Protein AF-A0A382J328-F1 (afdb_monomer_lite)

Structure (mmCIF, N/CA/C/O backbone):
data_AF-A0A382J328-F1
#
_entry.id   AF-A0A382J328-F1
#
loop_
_atom_site.group_PDB
_atom_site.id
_atom_site.type_symbol
_atom_site.label_atom_id
_atom_site.label_alt_id
_atom_site.label_comp_id
_atom_site.label_asym_id
_atom_site.label_entity_id
_atom_site.label_seq_id
_atom_site.pdbx_PDB_ins_code
_atom_site.Cartn_x
_atom_site.Cartn_y
_atom_site.Cartn_z
_atom_site.occupancy
_atom_site.B_iso_or_equiv
_atom_site.auth_seq_id
_atom_site.auth_comp_id
_atom_site.auth_asym_id
_atom_site.auth_atom_id
_atom_site.pdbx_PDB_model_num
ATOM 1 N N . MET A 1 1 ? 5.693 -17.000 -11.403 1.00 74.44 1 MET A N 1
ATOM 2 C CA . MET A 1 1 ? 4.525 -16.259 -11.932 1.00 74.44 1 MET A CA 1
ATOM 3 C C . MET A 1 1 ? 4.209 -16.685 -13.355 1.00 74.44 1 MET A C 1
ATOM 5 O O . MET A 1 1 ? 3.105 -17.158 -13.564 1.00 74.44 1 MET A O 1
ATOM 9 N N . GLU A 1 2 ? 5.159 -16.600 -14.294 1.00 78.69 2 GLU A N 1
ATOM 10 C CA . GLU A 1 2 ? 4.950 -16.989 -15.705 1.00 78.69 2 GLU A CA 1
ATOM 11 C C . GLU A 1 2 ? 4.535 -18.456 -15.874 1.00 78.69 2 GLU A C 1
ATOM 13 O O . GLU A 1 2 ? 3.534 -18.732 -16.524 1.00 78.69 2 GLU A O 1
ATOM 18 N N . GLU A 1 3 ? 5.229 -19.381 -15.205 1.00 87.06 3 GLU A N 1
ATOM 19 C CA . GLU A 1 3 ? 4.928 -20.822 -15.258 1.00 87.06 3 GLU A CA 1
ATOM 20 C C . GLU A 1 3 ? 3.502 -21.171 -14.796 1.00 87.06 3 GLU A C 1
ATOM 22 O O . GLU A 1 3 ? 2.895 -22.114 -15.293 1.00 87.06 3 GLU A O 1
ATOM 27 N N . HIS A 1 4 ? 2.945 -20.384 -13.872 1.00 89.00 4 HIS A N 1
ATOM 28 C CA . HIS A 1 4 ? 1.610 -20.599 -13.306 1.00 89.00 4 HIS A CA 1
ATOM 29 C C . HIS A 1 4 ? 0.573 -19.591 -13.816 1.00 89.00 4 HIS A C 1
ATOM 31 O O . HIS A 1 4 ? -0.526 -19.527 -13.276 1.00 89.00 4 HIS A O 1
ATOM 37 N N . ASN A 1 5 ? 0.921 -18.793 -14.834 1.00 88.75 5 ASN A N 1
ATOM 38 C CA . ASN A 1 5 ? 0.063 -17.762 -15.417 1.00 88.75 5 ASN A CA 1
ATOM 39 C C . ASN A 1 5 ? -0.574 -16.813 -14.376 1.00 88.75 5 ASN A C 1
ATOM 41 O O . ASN A 1 5 ? -1.742 -16.445 -14.486 1.00 88.75 5 ASN A O 1
ATOM 45 N N . ILE A 1 6 ? 0.191 -16.416 -13.356 1.00 91.06 6 ILE A N 1
ATOM 46 C CA . ILE A 1 6 ? -0.276 -15.473 -12.329 1.00 91.06 6 ILE A CA 1
ATOM 47 C C . ILE A 1 6 ? -0.401 -14.084 -12.965 1.00 91.06 6 ILE A C 1
ATOM 49 O O . ILE A 1 6 ? 0.595 -13.550 -13.455 1.00 91.06 6 ILE A O 1
ATOM 53 N N . LYS A 1 7 ? -1.618 -13.526 -12.968 1.00 92.81 7 LYS A N 1
ATOM 54 C CA . LYS A 1 7 ? -1.947 -12.217 -13.565 1.00 92.81 7 LYS A CA 1
ATOM 55 C C . LYS A 1 7 ? -2.132 -11.087 -12.563 1.00 92.81 7 LYS A C 1
ATOM 57 O O . LYS A 1 7 ? -2.076 -9.937 -12.971 1.00 92.81 7 LYS A O 1
ATOM 62 N N . THR A 1 8 ? -2.289 -11.408 -11.285 1.00 94.94 8 THR A N 1
ATOM 63 C CA . THR A 1 8 ? -2.555 -10.427 -10.232 1.00 94.94 8 THR A CA 1
ATOM 64 C C . THR A 1 8 ? -1.585 -10.637 -9.082 1.00 94.94 8 THR A C 1
ATOM 66 O O . THR A 1 8 ? -1.338 -11.774 -8.670 1.00 94.94 8 THR A O 1
ATOM 69 N N . LEU A 1 9 ? -1.038 -9.543 -8.558 1.00 95.31 9 LEU A N 1
ATOM 70 C CA . LEU A 1 9 ? -0.209 -9.534 -7.360 1.00 95.31 9 LEU A CA 1
ATOM 71 C C . LEU A 1 9 ? -0.823 -8.603 -6.318 1.00 95.31 9 LEU A C 1
ATOM 73 O O . LEU A 1 9 ? -1.075 -7.438 -6.603 1.00 95.31 9 LEU A O 1
ATOM 77 N N . ILE A 1 10 ? -0.998 -9.108 -5.097 1.00 97.00 10 ILE A N 1
ATOM 78 C CA . ILE A 1 10 ? -1.414 -8.315 -3.938 1.00 97.00 10 ILE A CA 1
ATOM 79 C C . ILE A 1 10 ? -0.277 -8.322 -2.910 1.00 97.00 10 ILE A C 1
ATOM 81 O O . ILE A 1 10 ? 0.068 -9.373 -2.373 1.00 97.00 10 ILE A O 1
ATOM 85 N N . HIS A 1 11 ? 0.310 -7.156 -2.639 1.00 96.88 11 HIS A N 1
ATOM 86 C CA . HIS A 1 11 ? 1.340 -6.957 -1.621 1.00 96.88 11 HIS A CA 1
ATOM 87 C C . HIS A 1 11 ? 0.734 -6.335 -0.361 1.00 96.88 11 HIS A C 1
ATOM 89 O O . HIS A 1 11 ? 0.107 -5.275 -0.419 1.00 96.88 11 HIS A O 1
ATOM 95 N N . LEU A 1 12 ? 0.958 -6.968 0.792 1.00 96.88 12 LEU A N 1
ATOM 96 C CA . LEU A 1 12 ? 0.335 -6.597 2.067 1.00 96.88 12 LEU A CA 1
ATOM 97 C C . LEU A 1 12 ? 1.096 -5.498 2.833 1.00 96.88 12 LEU A C 1
ATOM 99 O O . LEU A 1 12 ? 1.160 -5.537 4.058 1.00 96.88 12 LEU A O 1
ATOM 103 N N . GLY A 1 13 ? 1.653 -4.518 2.117 1.00 94.69 13 GLY A N 1
ATOM 104 C CA . GLY A 1 13 ? 2.418 -3.406 2.696 1.00 94.69 13 GLY A CA 1
ATOM 105 C C . GLY A 1 13 ? 3.827 -3.757 3.157 1.00 94.69 13 GLY A C 1
ATOM 106 O O . GLY A 1 13 ? 4.285 -4.879 2.957 1.00 94.69 13 GLY A O 1
ATOM 107 N N . ASP A 1 14 ? 4.508 -2.758 3.712 1.00 94.44 14 ASP A N 1
ATOM 108 C CA . ASP A 1 14 ? 5.926 -2.776 4.084 1.00 94.44 14 ASP A CA 1
ATOM 109 C C . ASP A 1 14 ? 6.830 -3.156 2.908 1.00 94.44 14 ASP A C 1
ATOM 111 O O . ASP A 1 14 ? 7.711 -4.012 2.994 1.00 94.44 14 ASP A O 1
ATOM 115 N N . VAL A 1 15 ? 6.600 -2.498 1.768 1.00 93.38 15 VAL A N 1
ATOM 116 C CA . VAL A 1 15 ? 7.473 -2.631 0.593 1.00 93.38 15 VAL A CA 1
ATOM 117 C C . VAL A 1 15 ? 8.840 -2.017 0.884 1.00 93.38 15 VAL A C 1
ATOM 119 O O . VAL A 1 15 ? 9.863 -2.506 0.396 1.00 93.38 15 VAL A O 1
ATOM 122 N N . VAL A 1 16 ? 8.874 -0.947 1.683 1.00 91.00 16 VAL A N 1
ATOM 123 C CA . VAL A 1 16 ? 10.118 -0.368 2.190 1.00 91.00 16 VAL A CA 1
ATOM 124 C C . VAL A 1 16 ? 10.224 -0.546 3.700 1.00 91.00 16 VAL A C 1
ATOM 126 O O . VAL A 1 16 ? 9.271 -0.367 4.444 1.00 91.00 16 VAL A O 1
ATOM 129 N N . ASP A 1 17 ? 11.438 -0.829 4.168 1.00 87.44 17 ASP A N 1
ATOM 130 C CA . ASP A 1 17 ? 11.730 -1.071 5.590 1.00 87.44 17 ASP A CA 1
ATOM 131 C C . ASP A 1 17 ? 11.727 0.216 6.442 1.00 87.44 17 ASP A C 1
ATOM 133 O O . ASP A 1 17 ? 11.587 0.195 7.666 1.00 87.44 17 ASP A O 1
ATOM 137 N N . ARG A 1 18 ? 11.924 1.386 5.821 1.00 86.56 18 ARG A N 1
ATOM 138 C CA . ARG A 1 18 ? 12.177 2.635 6.550 1.00 86.56 18 ARG A CA 1
ATOM 139 C C . ARG A 1 18 ? 11.301 3.782 6.080 1.00 86.56 18 ARG A C 1
ATOM 141 O O . ARG A 1 18 ? 11.453 4.291 4.977 1.00 86.56 18 ARG A O 1
ATOM 148 N N . ARG A 1 19 ? 10.574 4.337 7.046 1.00 87.31 19 ARG A N 1
ATOM 149 C CA . ARG A 1 19 ? 9.691 5.505 6.917 1.00 87.31 19 ARG A CA 1
ATOM 150 C C . ARG A 1 19 ? 10.341 6.780 6.366 1.00 87.31 19 ARG A C 1
ATOM 152 O O . ARG A 1 19 ? 9.657 7.626 5.808 1.00 87.31 19 ARG A O 1
ATOM 159 N N . LYS A 1 20 ? 11.643 6.985 6.609 1.00 87.50 20 LYS A N 1
ATOM 160 C CA . LYS A 1 20 ? 12.316 8.286 6.393 1.00 87.50 20 LYS A CA 1
ATOM 161 C C . LYS A 1 20 ? 13.326 8.313 5.254 1.00 87.50 20 LYS A C 1
ATOM 163 O O . LYS A 1 20 ? 13.708 9.393 4.819 1.00 87.50 20 LYS A O 1
ATOM 168 N N . PHE A 1 21 ? 13.854 7.163 4.857 1.00 87.38 21 PHE A N 1
ATOM 169 C CA . PHE A 1 21 ? 14.993 7.119 3.950 1.00 87.38 21 PHE A CA 1
ATOM 170 C C . PHE A 1 21 ? 15.007 5.811 3.177 1.00 87.38 21 PHE A C 1
ATOM 172 O O . PHE A 1 21 ? 14.931 4.732 3.761 1.00 87.38 21 PHE A O 1
ATOM 179 N N . ILE A 1 22 ? 15.225 5.945 1.875 1.00 91.00 22 ILE A N 1
ATOM 180 C CA . ILE A 1 22 ? 15.577 4.866 0.967 1.00 91.00 22 ILE A CA 1
ATOM 181 C C . ILE A 1 22 ? 16.889 5.253 0.284 1.00 91.00 22 ILE A C 1
ATOM 183 O O . ILE A 1 22 ? 17.043 6.373 -0.203 1.00 91.00 22 ILE A O 1
ATOM 187 N N . ASN A 1 23 ? 17.876 4.357 0.280 1.00 92.88 23 ASN A N 1
ATOM 188 C CA . ASN A 1 23 ? 19.094 4.615 -0.487 1.00 92.88 23 ASN A CA 1
ATOM 189 C C . ASN A 1 23 ? 18.859 4.323 -1.971 1.00 92.88 23 ASN A C 1
ATOM 191 O O . ASN A 1 23 ? 18.039 3.478 -2.329 1.00 92.88 23 ASN A O 1
ATOM 195 N N . PHE A 1 24 ? 19.644 4.969 -2.834 1.00 95.00 24 PHE A N 1
ATOM 196 C CA . PHE A 1 24 ? 19.495 4.822 -4.281 1.00 95.00 24 PHE A CA 1
ATOM 197 C C . PHE A 1 24 ? 19.721 3.399 -4.795 1.00 95.00 24 PHE A C 1
ATOM 199 O O . PHE A 1 24 ? 19.153 3.052 -5.823 1.00 95.00 24 PHE A O 1
ATOM 206 N N . LYS A 1 25 ? 20.496 2.560 -4.092 1.00 94.94 25 LYS A N 1
ATOM 207 C CA . LYS A 1 25 ? 20.671 1.154 -4.478 1.00 94.94 25 LYS A CA 1
ATOM 208 C C . LYS A 1 25 ? 19.367 0.371 -4.291 1.00 94.94 25 LYS A C 1
ATOM 210 O O . LYS A 1 25 ? 18.941 -0.296 -5.223 1.00 94.94 25 LYS A O 1
ATOM 215 N N . ILE A 1 26 ? 18.721 0.495 -3.130 1.00 93.69 26 ILE A N 1
ATOM 216 C CA . ILE A 1 26 ? 17.426 -0.149 -2.849 1.00 93.69 26 ILE A CA 1
ATOM 217 C C . ILE A 1 26 ? 16.336 0.432 -3.751 1.00 93.69 26 ILE A C 1
ATOM 219 O O . ILE A 1 26 ? 15.572 -0.323 -4.337 1.00 93.69 26 ILE A O 1
ATOM 223 N N . LEU A 1 27 ? 16.290 1.756 -3.928 1.00 94.12 27 LEU A N 1
ATOM 224 C CA . LEU A 1 27 ? 15.308 2.384 -4.814 1.00 94.12 27 LEU A CA 1
ATOM 225 C C . LEU A 1 27 ? 15.468 1.920 -6.271 1.00 94.12 27 LEU A C 1
ATOM 227 O O . LEU A 1 27 ? 14.477 1.681 -6.956 1.00 94.12 27 LEU A O 1
ATOM 231 N N . ASN A 1 28 ? 16.705 1.783 -6.755 1.00 95.50 28 ASN A N 1
ATOM 232 C CA . ASN A 1 28 ? 16.966 1.286 -8.103 1.00 95.50 28 ASN A CA 1
ATOM 233 C C . ASN A 1 28 ? 16.527 -0.174 -8.275 1.00 95.50 28 ASN A C 1
ATOM 235 O O . ASN A 1 28 ? 15.939 -0.504 -9.304 1.00 95.50 28 ASN A O 1
ATOM 239 N N . ASP A 1 29 ? 16.770 -1.016 -7.273 1.00 95.25 29 ASP A N 1
ATOM 240 C CA . ASP A 1 29 ? 16.332 -2.411 -7.264 1.00 95.25 29 ASP A CA 1
ATOM 241 C C . ASP A 1 29 ? 14.800 -2.519 -7.233 1.00 95.25 29 ASP A C 1
ATOM 243 O O . ASP A 1 29 ? 14.207 -3.165 -8.096 1.00 95.25 29 ASP A O 1
ATOM 247 N N . LEU A 1 30 ? 14.147 -1.774 -6.335 1.00 94.06 30 LEU A N 1
ATOM 248 C CA . LEU A 1 30 ? 12.690 -1.696 -6.236 1.00 94.06 30 LEU A CA 1
ATOM 249 C C . LEU A 1 30 ? 12.058 -1.248 -7.560 1.00 94.06 30 LEU A C 1
ATOM 251 O O . LEU A 1 30 ? 11.083 -1.836 -8.029 1.00 94.06 30 LEU A O 1
ATOM 255 N N . ARG A 1 31 ? 12.632 -0.228 -8.204 1.00 92.38 31 ARG A N 1
ATOM 256 C CA . ARG A 1 31 ? 12.131 0.257 -9.490 1.00 92.38 31 ARG A CA 1
ATOM 257 C C . ARG A 1 31 ? 12.324 -0.780 -10.595 1.00 92.38 31 ARG A C 1
ATOM 259 O O . ARG A 1 31 ? 11.367 -1.101 -11.285 1.00 92.38 31 ARG A O 1
ATOM 266 N N . THR A 1 32 ? 13.538 -1.300 -10.773 1.00 93.81 32 THR A N 1
ATOM 267 C CA . THR A 1 32 ? 13.891 -2.091 -11.967 1.00 93.81 32 THR A CA 1
ATOM 268 C C . THR A 1 32 ? 13.510 -3.568 -11.862 1.00 93.81 32 THR A C 1
ATOM 270 O O . THR A 1 32 ? 13.012 -4.141 -12.832 1.00 93.81 32 THR A O 1
ATOM 273 N N . ASN A 1 33 ? 13.708 -4.186 -10.697 1.00 94.06 33 ASN A N 1
ATOM 274 C CA . ASN A 1 33 ? 13.536 -5.626 -10.504 1.00 94.06 33 ASN A CA 1
ATOM 275 C C . ASN A 1 33 ? 12.170 -6.006 -9.927 1.00 94.06 33 ASN A C 1
ATOM 277 O O . ASN A 1 33 ? 11.750 -7.154 -10.103 1.00 94.06 33 ASN A O 1
ATOM 281 N N . PHE A 1 34 ? 11.470 -5.064 -9.287 1.00 93.50 34 PHE A N 1
ATOM 282 C CA . PHE A 1 34 ? 10.125 -5.283 -8.759 1.00 93.50 34 PHE A CA 1
ATOM 283 C C . PHE A 1 34 ? 9.062 -4.595 -9.622 1.00 93.50 34 PHE A C 1
ATOM 285 O O . PHE A 1 34 ? 8.402 -5.273 -10.407 1.00 93.50 34 PHE A O 1
ATOM 292 N N . ILE A 1 35 ? 8.940 -3.265 -9.565 1.00 92.19 35 ILE A N 1
ATOM 293 C CA . ILE A 1 35 ? 7.833 -2.546 -10.220 1.00 92.19 35 ILE A CA 1
ATOM 294 C C . ILE A 1 35 ? 7.887 -2.646 -11.751 1.00 92.19 35 ILE A C 1
ATOM 296 O O . ILE A 1 35 ? 6.939 -3.124 -12.372 1.00 92.19 35 ILE A O 1
ATOM 300 N N . GLU A 1 36 ? 9.005 -2.268 -12.380 1.00 91.62 36 GLU A N 1
ATOM 301 C CA . GLU A 1 36 ? 9.146 -2.331 -13.844 1.00 91.62 36 GLU A CA 1
ATOM 302 C C . GLU A 1 36 ? 9.006 -3.763 -14.376 1.00 91.62 36 GLU A C 1
ATOM 304 O O . GLU A 1 36 ? 8.537 -3.965 -15.497 1.00 91.62 36 GLU A O 1
ATOM 309 N N . ARG A 1 37 ? 9.430 -4.764 -13.597 1.00 92.31 37 ARG A N 1
ATOM 310 C CA . ARG A 1 37 ? 9.310 -6.173 -13.974 1.00 92.31 37 ARG A CA 1
ATOM 311 C C . ARG A 1 37 ? 7.848 -6.612 -14.001 1.00 92.31 37 ARG A C 1
ATOM 313 O O . ARG A 1 37 ? 7.431 -7.185 -15.003 1.00 92.31 37 ARG A O 1
ATOM 320 N N . LEU A 1 38 ? 7.084 -6.327 -12.944 1.00 92.81 38 LEU A N 1
ATOM 321 C CA . LEU A 1 38 ? 5.654 -6.653 -12.877 1.00 92.81 38 LEU A CA 1
ATOM 322 C C . LEU A 1 38 ? 4.874 -5.966 -14.001 1.00 92.81 38 LEU A C 1
ATOM 324 O O . LEU A 1 38 ? 4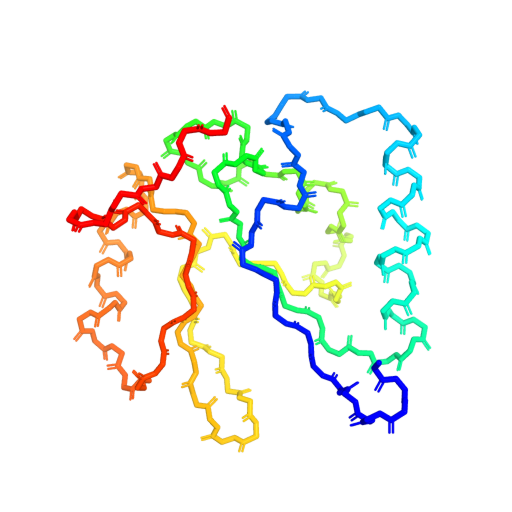.094 -6.617 -14.695 1.00 92.81 38 LEU A O 1
ATOM 328 N N . TRP A 1 39 ? 5.189 -4.696 -14.261 1.00 90.06 39 TRP A N 1
ATOM 329 C CA . TRP A 1 39 ? 4.599 -3.940 -15.360 1.00 90.06 39 TRP A CA 1
ATOM 330 C C . TRP A 1 39 ? 4.897 -4.563 -16.733 1.00 90.06 39 TRP A C 1
ATOM 332 O O . TRP A 1 39 ? 3.983 -4.802 -17.518 1.00 90.06 39 TRP A O 1
ATOM 342 N N . LYS A 1 40 ? 6.161 -4.917 -17.020 1.00 91.19 40 LYS A N 1
ATOM 343 C CA . LYS A 1 40 ? 6.546 -5.595 -18.278 1.00 91.19 40 LYS A CA 1
ATOM 344 C C . LYS A 1 40 ? 5.878 -6.961 -18.446 1.00 91.19 40 LYS A C 1
ATOM 346 O O . LYS A 1 40 ? 5.650 -7.391 -19.572 1.00 91.19 40 LYS A O 1
ATOM 351 N N . MET A 1 41 ? 5.587 -7.642 -17.340 1.00 91.31 41 MET A N 1
ATOM 352 C CA . MET A 1 41 ? 4.875 -8.919 -17.333 1.00 91.31 41 MET A CA 1
ATOM 353 C C . MET A 1 41 ? 3.353 -8.759 -17.495 1.00 91.31 41 MET A C 1
ATOM 355 O O . MET A 1 41 ? 2.666 -9.763 -17.688 1.00 91.31 41 MET A O 1
ATOM 359 N N . GLY A 1 42 ? 2.828 -7.528 -17.429 1.00 90.75 42 GLY A N 1
ATOM 360 C CA . GLY A 1 42 ? 1.392 -7.248 -17.458 1.00 90.75 42 GLY A CA 1
ATOM 361 C C . GLY A 1 42 ? 0.659 -7.831 -16.249 1.00 90.75 42 GLY A C 1
ATOM 362 O O . GLY A 1 42 ? -0.427 -8.383 -16.409 1.00 90.75 42 GLY A O 1
ATOM 363 N N . VAL A 1 43 ? 1.301 -7.804 -15.076 1.00 93.38 43 VAL A N 1
ATOM 364 C CA . VAL A 1 43 ? 0.709 -8.253 -13.810 1.00 93.38 43 VAL A CA 1
ATOM 365 C C . VAL A 1 43 ? -0.003 -7.079 -13.146 1.00 93.38 43 VAL A C 1
ATOM 367 O O . VAL A 1 43 ? 0.652 -6.108 -12.771 1.00 93.38 43 VAL A O 1
ATOM 370 N N . ASP A 1 44 ? -1.310 -7.217 -12.937 1.00 93.81 44 ASP A N 1
ATOM 371 C CA . ASP A 1 44 ? -2.133 -6.243 -12.222 1.00 93.81 44 ASP A CA 1
ATOM 372 C C . ASP A 1 44 ? -1.700 -6.205 -10.753 1.00 93.81 44 ASP A C 1
ATOM 374 O O . ASP A 1 44 ? -1.819 -7.188 -10.009 1.00 93.81 44 ASP A O 1
ATOM 378 N N . THR A 1 45 ? -1.064 -5.103 -10.362 1.00 95.19 45 THR A N 1
ATOM 379 C CA . THR A 1 45 ? -0.297 -5.017 -9.117 1.00 95.19 45 THR A CA 1
ATOM 380 C C . THR A 1 45 ? -0.996 -4.112 -8.111 1.00 95.19 45 THR A C 1
ATOM 382 O O . THR A 1 45 ? -1.196 -2.926 -8.359 1.00 95.19 45 THR A O 1
ATOM 385 N N . HIS A 1 46 ? -1.296 -4.661 -6.936 1.00 96.44 46 HIS A N 1
ATOM 386 C CA . HIS A 1 46 ? -2.052 -4.038 -5.854 1.00 96.44 46 HIS A CA 1
ATOM 387 C C . HIS A 1 46 ? -1.219 -4.009 -4.577 1.00 96.44 46 HIS A C 1
ATOM 389 O O . HIS A 1 46 ? -0.714 -5.040 -4.140 1.00 96.44 46 HIS A O 1
ATOM 395 N N . ILE A 1 47 ? -1.087 -2.846 -3.946 1.00 96.88 47 ILE A N 1
ATOM 396 C CA . ILE A 1 47 ? -0.248 -2.662 -2.761 1.00 96.88 47 ILE A CA 1
ATOM 397 C C . ILE A 1 47 ? -1.028 -1.868 -1.715 1.00 96.88 47 ILE A C 1
ATOM 399 O O . ILE A 1 47 ? -1.425 -0.730 -1.959 1.00 96.88 47 ILE A O 1
ATOM 403 N N . ILE A 1 48 ? -1.257 -2.451 -0.539 1.00 97.38 48 ILE A N 1
ATOM 404 C CA . ILE A 1 48 ? -1.737 -1.688 0.625 1.00 97.38 48 ILE A CA 1
ATOM 405 C C . ILE A 1 48 ? -0.555 -1.006 1.308 1.00 97.38 48 ILE A C 1
ATOM 407 O O . ILE A 1 48 ? 0.539 -1.558 1.323 1.00 97.38 48 ILE A O 1
ATOM 411 N N . ILE A 1 49 ? -0.759 0.180 1.876 1.00 96.81 49 ILE A N 1
ATOM 412 C CA . ILE A 1 49 ? 0.302 0.887 2.602 1.00 96.81 49 ILE A CA 1
ATOM 413 C C . ILE A 1 49 ? 0.503 0.245 3.983 1.00 96.81 49 ILE A C 1
ATOM 415 O O . ILE A 1 49 ? -0.447 0.154 4.762 1.00 96.81 49 ILE A O 1
ATOM 419 N N . GLY A 1 50 ? 1.726 -0.202 4.279 1.00 96.12 50 GLY A N 1
ATOM 420 C CA . GLY A 1 50 ? 2.129 -0.744 5.580 1.00 96.12 50 GLY A CA 1
ATOM 421 C C . GLY A 1 50 ? 2.618 0.325 6.558 1.00 96.12 50 GLY A C 1
ATOM 422 O O . GLY A 1 50 ? 2.714 1.514 6.232 1.00 96.12 50 GLY A O 1
ATOM 423 N N . ASN A 1 51 ? 2.929 -0.071 7.793 1.00 94.00 51 ASN A N 1
ATOM 424 C CA . ASN A 1 51 ? 3.380 0.884 8.801 1.00 94.00 51 ASN A CA 1
ATOM 425 C C . ASN A 1 51 ? 4.802 1.395 8.498 1.00 94.00 51 ASN A C 1
ATOM 427 O O . ASN A 1 51 ? 5.099 2.538 8.835 1.00 94.00 51 ASN A O 1
ATOM 431 N N . HIS A 1 52 ? 5.682 0.625 7.859 1.00 93.75 52 HIS A N 1
ATOM 432 C CA . HIS A 1 52 ? 7.026 1.083 7.484 1.00 93.75 52 HIS A CA 1
ATOM 433 C C . HIS A 1 52 ? 7.039 1.966 6.229 1.00 93.75 52 HIS A C 1
ATOM 435 O O . HIS A 1 52 ? 7.938 2.800 6.082 1.00 93.75 52 HIS A O 1
ATOM 441 N N . ASP A 1 53 ? 6.000 1.875 5.397 1.00 92.31 53 ASP A N 1
ATOM 442 C CA . ASP A 1 53 ? 5.859 2.681 4.182 1.00 92.31 53 ASP A CA 1
ATOM 443 C C . ASP A 1 53 ? 5.499 4.153 4.471 1.00 92.31 53 ASP A C 1
ATOM 445 O O . ASP A 1 53 ? 5.741 5.021 3.626 1.00 92.31 53 ASP A O 1
ATOM 449 N N . THR A 1 54 ? 4.931 4.446 5.649 1.00 94.44 54 THR A N 1
ATOM 450 C CA . THR A 1 54 ? 4.402 5.771 6.039 1.00 94.44 54 THR A CA 1
ATOM 451 C C . THR A 1 54 ? 5.432 6.651 6.735 1.00 94.44 54 THR A C 1
ATOM 453 O O . THR A 1 54 ? 6.083 6.239 7.698 1.00 94.44 54 THR A O 1
ATOM 456 N N . PHE A 1 55 ? 5.533 7.920 6.339 1.00 93.12 55 PHE A N 1
ATOM 457 C CA . PHE A 1 55 ? 6.465 8.848 6.982 1.00 93.12 55 PHE A CA 1
ATOM 458 C C . PHE A 1 55 ? 6.061 9.153 8.436 1.00 93.12 55 PHE A C 1
ATOM 460 O O . PHE A 1 55 ? 6.890 9.100 9.354 1.00 93.12 55 PHE A O 1
ATOM 467 N N . HIS A 1 56 ? 4.773 9.423 8.656 1.00 92.25 56 HIS A N 1
ATOM 468 C CA . HIS A 1 56 ? 4.188 9.706 9.966 1.00 92.25 56 HIS A CA 1
ATOM 469 C C . HIS A 1 56 ? 3.527 8.460 10.570 1.00 92.25 56 HIS A C 1
ATOM 471 O O . HIS A 1 56 ? 3.047 7.583 9.865 1.00 92.25 56 HIS A O 1
ATOM 477 N N . LYS A 1 57 ? 3.503 8.358 11.905 1.00 90.06 57 LYS A N 1
ATOM 478 C CA . LYS A 1 57 ? 2.929 7.188 12.603 1.00 90.06 57 LYS A CA 1
ATOM 479 C C . LYS A 1 57 ? 1.402 7.189 12.658 1.00 90.06 57 LYS A C 1
ATOM 481 O O . LYS A 1 57 ? 0.807 6.137 12.858 1.00 90.06 57 LYS A O 1
ATOM 486 N N . ASN A 1 58 ? 0.802 8.365 12.537 1.00 92.94 58 ASN A N 1
ATOM 487 C CA . ASN A 1 58 ? -0.609 8.626 12.795 1.00 92.94 58 ASN A CA 1
ATOM 488 C C . ASN A 1 58 ? -1.438 8.857 11.523 1.00 92.94 58 ASN A C 1
ATOM 490 O O . ASN A 1 58 ? -2.645 9.010 11.652 1.00 92.94 58 ASN A O 1
ATOM 494 N N . THR A 1 59 ? -0.805 8.881 10.347 1.00 94.12 59 THR A N 1
ATOM 495 C CA . THR A 1 59 ? -1.449 9.090 9.044 1.00 94.12 59 THR A CA 1
ATOM 496 C C . THR A 1 59 ? -0.762 8.254 7.965 1.00 94.12 59 THR A C 1
ATOM 498 O O . THR A 1 59 ? 0.453 8.039 8.025 1.00 94.12 59 THR A O 1
ATOM 501 N N . ASN A 1 60 ? -1.537 7.823 6.969 1.00 95.12 60 ASN A N 1
ATOM 502 C CA . ASN A 1 60 ? -1.033 7.168 5.762 1.00 95.12 60 ASN A CA 1
ATOM 503 C C . ASN A 1 60 ? -0.858 8.139 4.579 1.00 95.12 60 ASN A C 1
ATOM 505 O O . ASN A 1 60 ? -0.375 7.715 3.530 1.00 95.12 60 ASN A O 1
ATOM 509 N N . GLU A 1 61 ? -1.245 9.412 4.730 1.00 92.75 61 GLU A N 1
ATOM 510 C CA . GLU A 1 61 ? -1.294 10.404 3.646 1.00 92.75 61 GLU A CA 1
ATOM 511 C C . GLU A 1 61 ? 0.073 10.587 2.974 1.00 92.75 61 GLU A C 1
ATOM 513 O O . GLU A 1 61 ? 0.188 10.469 1.758 1.00 92.75 61 GLU A O 1
ATOM 518 N N . LEU A 1 62 ? 1.128 10.779 3.772 1.00 93.31 62 LEU A N 1
ATOM 519 C CA . LEU A 1 62 ? 2.503 1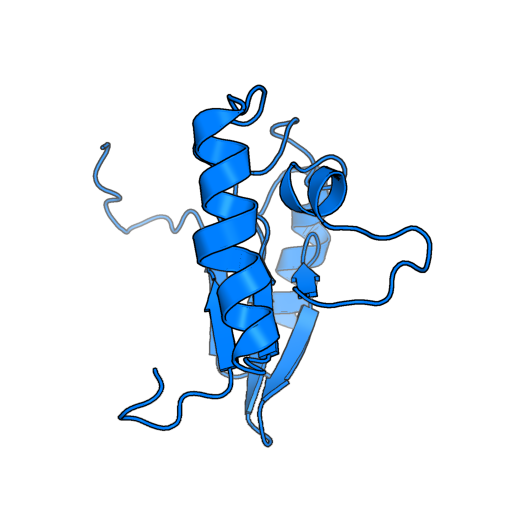0.833 3.280 1.00 93.31 62 LEU A CA 1
ATOM 520 C C . LEU A 1 62 ? 3.163 9.452 3.388 1.00 93.31 62 LEU A C 1
ATOM 522 O O . LEU A 1 62 ? 3.603 9.037 4.469 1.00 93.31 62 LEU A O 1
ATOM 526 N N . ASN A 1 63 ? 3.266 8.750 2.260 1.00 94.00 63 ASN A N 1
ATOM 527 C CA . ASN A 1 63 ? 3.877 7.425 2.173 1.00 94.00 63 ASN A CA 1
ATOM 528 C C . ASN A 1 63 ? 4.826 7.300 0.976 1.00 94.00 63 ASN A C 1
ATOM 530 O O . ASN A 1 63 ? 4.618 7.866 -0.092 1.00 94.00 63 ASN A O 1
ATOM 534 N N . SER A 1 64 ? 5.879 6.516 1.172 1.00 92.88 64 SER A N 1
ATOM 535 C CA . SER A 1 64 ? 6.963 6.343 0.202 1.00 92.88 64 SER A CA 1
ATOM 536 C C . SER A 1 64 ? 6.494 5.828 -1.158 1.00 92.88 64 SER A C 1
ATOM 538 O O . SER A 1 64 ? 6.973 6.304 -2.182 1.00 92.88 64 SER A O 1
ATOM 540 N N . LEU A 1 65 ? 5.559 4.879 -1.187 1.00 92.06 65 LEU A N 1
ATOM 541 C CA . LEU A 1 65 ? 5.093 4.270 -2.427 1.00 92.06 65 LEU A CA 1
ATOM 542 C C . LEU A 1 65 ? 4.412 5.291 -3.333 1.00 92.06 65 LEU A C 1
ATOM 544 O O . LEU A 1 65 ? 4.796 5.415 -4.496 1.00 92.06 65 LEU A O 1
ATOM 548 N N . GLN A 1 66 ? 3.469 6.066 -2.795 1.00 91.88 66 GLN A N 1
ATOM 549 C CA . GLN A 1 66 ? 2.802 7.103 -3.570 1.00 91.88 66 GLN A CA 1
ATOM 550 C C . GLN A 1 66 ? 3.782 8.202 -3.993 1.00 91.88 66 GLN A C 1
ATOM 552 O O . GLN A 1 66 ? 3.743 8.602 -5.152 1.00 91.88 66 GLN A O 1
ATOM 557 N N . GLU A 1 67 ? 4.710 8.620 -3.132 1.00 91.06 67 GLU A N 1
ATOM 558 C CA . GLU A 1 67 ? 5.720 9.626 -3.495 1.00 91.06 67 GLU A CA 1
ATOM 559 C C . GLU A 1 67 ? 6.670 9.160 -4.614 1.00 91.06 67 GLU A C 1
ATOM 561 O O . GLU A 1 67 ? 7.147 9.967 -5.410 1.00 91.06 67 GLU A O 1
ATOM 566 N N . ILE A 1 68 ? 6.969 7.859 -4.687 1.00 89.88 68 ILE A N 1
ATOM 567 C CA . ILE A 1 68 ? 7.916 7.307 -5.667 1.00 89.88 68 ILE A CA 1
ATOM 568 C C . ILE A 1 68 ? 7.226 6.952 -6.989 1.00 89.88 68 ILE A C 1
ATOM 570 O O . ILE A 1 68 ? 7.814 7.153 -8.054 1.00 89.88 68 ILE A O 1
ATOM 574 N N . PHE A 1 69 ? 6.024 6.376 -6.929 1.00 89.00 69 PHE A N 1
ATOM 575 C CA . PHE A 1 69 ? 5.388 5.729 -8.081 1.00 89.00 69 PHE A CA 1
ATOM 576 C C . PHE A 1 69 ? 4.143 6.448 -8.600 1.00 89.00 69 PHE A C 1
ATOM 578 O O . PHE A 1 69 ? 3.681 6.113 -9.689 1.00 89.00 69 PHE A O 1
ATOM 585 N N . THR A 1 70 ? 3.610 7.450 -7.892 1.00 87.25 70 THR A N 1
ATOM 586 C CA . THR A 1 70 ? 2.484 8.232 -8.421 1.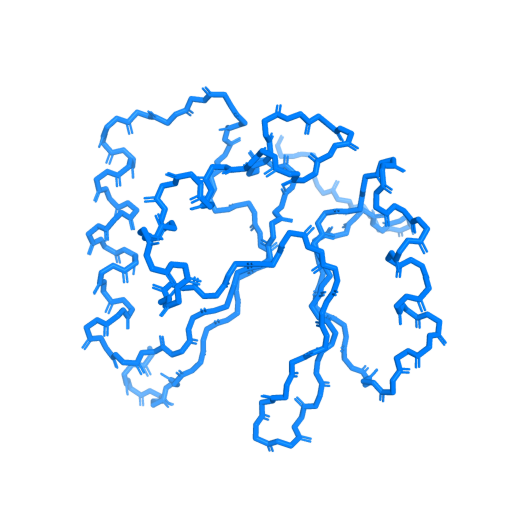00 87.25 70 THR A CA 1
ATOM 587 C C . THR A 1 70 ? 2.967 9.137 -9.545 1.00 87.25 70 THR A C 1
ATOM 589 O O . THR A 1 70 ? 3.830 9.996 -9.377 1.00 87.25 70 THR A O 1
ATOM 592 N N . THR A 1 71 ? 2.383 8.952 -10.718 1.00 81.81 71 THR A N 1
ATOM 593 C CA . THR A 1 71 ? 2.607 9.783 -11.897 1.00 81.81 71 THR A CA 1
ATOM 594 C C . THR A 1 71 ? 1.724 11.033 -11.860 1.00 81.81 71 THR A C 1
ATOM 596 O O . THR A 1 71 ? 0.711 11.086 -11.164 1.00 81.81 71 THR A O 1
ATOM 599 N N . HIS A 1 72 ? 2.081 12.062 -12.634 1.00 77.75 72 HIS A N 1
ATOM 600 C CA . HIS A 1 72 ? 1.350 13.340 -12.661 1.00 77.75 72 HIS A CA 1
ATOM 601 C C . HIS A 1 72 ? -0.127 13.209 -13.083 1.00 77.75 72 HIS A C 1
ATOM 603 O O . HIS A 1 72 ? -0.958 14.029 -12.702 1.00 77.75 72 HIS A O 1
ATOM 609 N N . ASP A 1 73 ? -0.460 12.183 -13.865 1.00 78.31 73 ASP A N 1
ATOM 610 C CA . ASP A 1 73 ? -1.827 11.865 -14.289 1.00 78.31 73 ASP A CA 1
ATOM 611 C C . ASP A 1 73 ? -2.625 11.063 -13.243 1.00 78.31 73 ASP A C 1
ATOM 613 O O . ASP A 1 73 ? -3.836 10.892 -13.403 1.00 78.31 73 ASP A O 1
ATOM 617 N N . GLY A 1 74 ? -1.971 10.598 -12.170 1.00 68.19 74 GLY A N 1
ATOM 618 C CA . GLY A 1 74 ? -2.579 9.934 -11.016 1.00 68.19 74 GLY A CA 1
ATOM 619 C C . GLY A 1 74 ? -3.291 8.615 -11.331 1.00 68.19 74 GLY A C 1
ATOM 620 O O . GLY A 1 74 ? -4.146 8.191 -10.552 1.00 68.19 74 GLY A O 1
ATOM 621 N N . LYS A 1 75 ? -3.016 7.998 -12.488 1.00 62.62 75 LYS A N 1
ATOM 622 C CA . LYS A 1 75 ? -3.809 6.878 -13.026 1.00 62.62 75 LYS A CA 1
ATOM 623 C C . LYS A 1 75 ? -2.960 5.797 -13.688 1.00 62.62 75 LYS A C 1
ATOM 625 O O . LYS A 1 75 ? -3.179 5.466 -14.852 1.00 62.62 75 LYS A O 1
ATOM 630 N N . VAL A 1 76 ? -2.018 5.219 -12.951 1.00 69.12 76 VAL A N 1
ATOM 631 C CA . VAL A 1 76 ? -1.243 4.080 -13.455 1.00 69.12 76 VAL A CA 1
ATOM 632 C C . VAL A 1 76 ? -0.887 3.125 -12.319 1.00 69.12 76 VAL A C 1
ATOM 634 O O . VAL A 1 76 ? -0.767 3.534 -11.166 1.00 69.12 76 VAL A O 1
ATOM 637 N N . GLU A 1 77 ? -0.747 1.850 -12.667 1.00 74.38 77 GLU A N 1
ATOM 638 C CA . GLU A 1 77 ? -0.229 0.805 -11.791 1.00 74.38 77 GLU A CA 1
ATOM 639 C C . GLU A 1 77 ? 1.215 1.088 -11.327 1.00 74.38 77 GLU A C 1
ATOM 641 O O . GLU A 1 77 ? 1.997 1.688 -12.072 1.00 74.38 77 GLU A O 1
ATOM 646 N N . PRO A 1 78 ? 1.604 0.601 -10.133 1.00 89.81 78 PRO A N 1
ATOM 647 C CA . PRO A 1 78 ? 0.813 -0.249 -9.235 1.00 89.81 78 PRO A CA 1
ATOM 648 C C . PRO A 1 78 ? -0.295 0.519 -8.495 1.00 89.81 78 PRO A C 1
ATOM 650 O O . PRO A 1 78 ? -0.127 1.677 -8.116 1.00 89.81 78 PRO A O 1
ATOM 653 N N . TRP A 1 79 ? -1.432 -0.134 -8.247 1.00 93.25 79 TRP A N 1
ATOM 654 C CA . TRP A 1 79 ? -2.509 0.421 -7.429 1.00 93.25 79 TRP A CA 1
ATOM 655 C C . TRP A 1 79 ? -2.078 0.482 -5.964 1.00 93.25 79 TRP A C 1
ATOM 657 O O . TRP A 1 79 ? -1.796 -0.547 -5.353 1.00 93.25 79 TRP A O 1
ATOM 667 N N . MET A 1 80 ? -2.053 1.681 -5.385 1.00 94.19 80 MET A N 1
ATOM 668 C CA . MET A 1 80 ? -1.593 1.918 -4.012 1.00 94.19 80 MET A CA 1
ATOM 669 C C . MET A 1 80 ? -2.753 2.368 -3.120 1.00 94.19 80 MET A C 1
ATOM 671 O O . MET A 1 80 ? -3.383 3.395 -3.382 1.00 94.19 80 MET A O 1
ATOM 675 N N . TYR A 1 81 ? -3.036 1.615 -2.056 1.00 95.56 81 TYR A N 1
ATOM 676 C CA . TYR A 1 81 ? -4.180 1.839 -1.169 1.00 95.56 81 TYR A CA 1
ATOM 677 C C . TYR A 1 81 ? -3.734 2.405 0.179 1.00 95.56 81 TYR A C 1
ATOM 679 O O . TYR A 1 81 ? -3.300 1.653 1.048 1.00 95.56 81 TYR A O 1
ATOM 687 N N . ALA A 1 82 ? -3.854 3.723 0.362 1.00 95.69 82 ALA A N 1
ATOM 688 C CA . ALA A 1 82 ? -3.602 4.398 1.645 1.00 95.69 82 ALA A CA 1
ATOM 689 C C . ALA A 1 82 ? -4.831 4.414 2.585 1.00 95.69 82 ALA A C 1
ATOM 691 O O . ALA A 1 82 ? -4.674 4.572 3.798 1.00 95.69 82 ALA A O 1
ATOM 692 N N . SER A 1 83 ? -6.024 4.163 2.030 1.00 96.25 83 SER A N 1
ATOM 693 C CA . SER A 1 83 ? -7.315 4.023 2.726 1.00 96.25 83 SER A CA 1
ATOM 694 C C . SER A 1 83 ? -7.985 2.685 2.379 1.00 96.25 83 SER A C 1
ATOM 696 O O . SER A 1 83 ? -7.671 2.106 1.331 1.00 96.25 83 SER A O 1
ATOM 698 N N . PRO A 1 84 ? -8.893 2.172 3.235 1.00 97.75 84 PRO A N 1
ATOM 699 C CA . PRO A 1 84 ? -9.597 0.918 2.990 1.00 97.75 84 PRO A CA 1
ATOM 700 C C . PRO A 1 84 ? -10.404 0.966 1.690 1.00 97.75 84 PRO A C 1
ATOM 702 O O . PRO A 1 84 ? -11.113 1.936 1.418 1.00 97.75 84 PRO A O 1
ATOM 705 N N . LYS A 1 85 ? -10.322 -0.096 0.886 1.00 97.44 85 LYS A N 1
ATOM 706 C CA . LYS A 1 85 ? -11.014 -0.164 -0.406 1.00 97.44 85 LYS A CA 1
ATOM 707 C C . LYS A 1 85 ? -11.415 -1.589 -0.757 1.00 97.44 85 LYS A C 1
ATOM 709 O O . LYS A 1 85 ? -10.599 -2.498 -0.692 1.00 97.44 85 LYS A O 1
ATOM 714 N N . GLU A 1 86 ? -12.665 -1.772 -1.162 1.00 98.06 86 GLU A N 1
ATOM 715 C CA . GLU A 1 86 ? -13.106 -3.020 -1.783 1.00 98.06 86 GLU A CA 1
ATOM 716 C C . GLU A 1 86 ? -12.628 -3.067 -3.235 1.00 98.06 86 GLU A C 1
ATOM 718 O O . GLU A 1 86 ? -12.763 -2.089 -3.979 1.00 98.06 86 GLU A O 1
ATOM 723 N N . VAL A 1 87 ? -12.043 -4.194 -3.621 1.00 96.88 87 VAL A N 1
ATOM 724 C CA . VAL A 1 87 ? -11.550 -4.454 -4.973 1.00 96.88 87 VAL A CA 1
ATOM 725 C C . VAL A 1 87 ? -12.094 -5.805 -5.417 1.00 96.88 87 VAL A C 1
ATOM 727 O O . VAL A 1 87 ? -12.051 -6.771 -4.657 1.00 96.88 87 VAL A O 1
ATOM 730 N N . ASP A 1 88 ? -12.645 -5.849 -6.626 1.00 96.31 88 ASP A N 1
ATOM 731 C CA . ASP A 1 88 ? -13.151 -7.075 -7.237 1.00 96.31 88 ASP A CA 1
ATOM 732 C C . ASP A 1 88 ? -12.056 -7.722 -8.084 1.00 96.31 88 ASP A C 1
ATOM 734 O O . ASP A 1 88 ? -11.455 -7.063 -8.934 1.00 96.31 88 ASP A O 1
ATOM 738 N N . PHE A 1 89 ? -11.811 -9.004 -7.838 1.00 95.00 89 PHE A N 1
ATOM 739 C CA . PHE A 1 89 ? -10.885 -9.830 -8.599 1.00 95.00 89 PHE A CA 1
ATOM 740 C C . PHE A 1 89 ? -11.663 -10.989 -9.219 1.00 95.00 89 PHE A C 1
ATOM 742 O O . PHE A 1 89 ? -11.911 -11.995 -8.557 1.00 95.00 89 PHE A O 1
ATOM 749 N N . ASP A 1 90 ? -12.090 -10.837 -10.472 1.00 93.19 90 ASP A N 1
ATOM 750 C CA . ASP A 1 90 ? -12.874 -11.841 -11.207 1.00 93.19 90 ASP A CA 1
ATOM 751 C C . ASP A 1 90 ? -14.141 -12.309 -10.453 1.00 93.19 90 ASP A C 1
ATOM 753 O O . ASP A 1 90 ? -14.469 -13.498 -10.414 1.00 93.19 90 ASP A O 1
ATOM 757 N N . GLY A 1 91 ? -14.867 -11.373 -9.830 1.00 94.25 91 GLY A N 1
ATOM 758 C CA . GLY A 1 91 ? -16.065 -11.651 -9.029 1.00 94.25 91 GLY A CA 1
ATOM 759 C C . GLY A 1 91 ? -15.790 -12.016 -7.567 1.00 94.25 91 GLY A C 1
ATOM 760 O O . GLY A 1 91 ? -16.733 -12.262 -6.808 1.00 94.25 91 GLY A O 1
ATOM 761 N N . LEU A 1 92 ? -14.519 -12.066 -7.151 1.00 96.00 92 LEU A N 1
ATOM 762 C CA . LEU A 1 92 ? -14.124 -12.188 -5.752 1.00 96.00 92 LEU A CA 1
ATOM 763 C C . LEU A 1 92 ? -13.840 -10.804 -5.164 1.00 96.00 92 LEU A C 1
ATOM 765 O O . LEU A 1 92 ? -12.763 -10.239 -5.352 1.00 96.00 92 LEU A O 1
ATOM 769 N N . GLY A 1 93 ? -14.796 -10.282 -4.3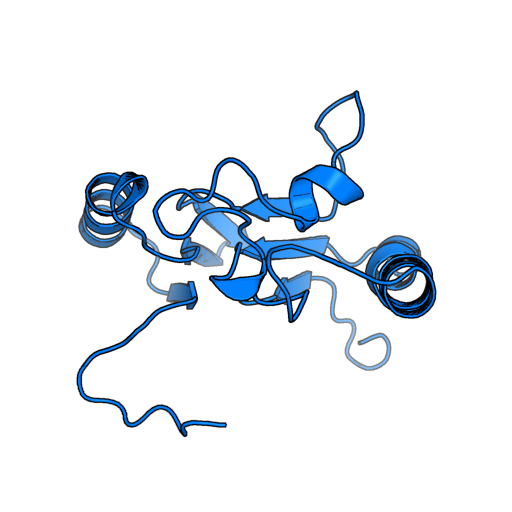98 1.00 97.50 93 GLY A N 1
ATOM 770 C CA . GLY A 1 93 ? -14.610 -9.058 -3.624 1.00 97.50 93 GLY A CA 1
ATOM 771 C C . GLY A 1 93 ? -13.642 -9.263 -2.456 1.00 97.50 93 GLY A C 1
ATOM 772 O O . GLY A 1 93 ? -13.844 -10.143 -1.611 1.00 97.50 93 GLY A O 1
ATOM 773 N N . ILE A 1 94 ? -12.612 -8.421 -2.390 1.00 98.38 94 ILE A N 1
ATOM 774 C CA . ILE A 1 94 ? -11.627 -8.379 -1.309 1.00 98.38 94 ILE A CA 1
ATOM 775 C C . ILE A 1 94 ? -11.592 -6.970 -0.716 1.00 98.38 94 ILE A C 1
ATOM 777 O O . ILE A 1 94 ? -11.435 -5.981 -1.432 1.00 98.38 94 ILE A O 1
ATOM 781 N N . LEU A 1 95 ? -11.688 -6.873 0.612 1.00 98.50 95 LEU A N 1
ATOM 782 C CA . LEU A 1 95 ? -11.444 -5.626 1.331 1.00 98.50 95 LEU A CA 1
ATOM 783 C C . LEU A 1 95 ? -9.937 -5.447 1.556 1.00 98.50 95 LEU A C 1
ATOM 785 O O . LEU A 1 95 ? -9.332 -6.131 2.384 1.00 98.50 95 LEU A O 1
ATOM 789 N N . MET A 1 96 ? -9.346 -4.501 0.833 1.00 98.19 96 MET A N 1
ATOM 790 C CA . MET A 1 96 ? -7.962 -4.064 0.997 1.00 98.19 96 MET A CA 1
ATOM 791 C C . MET A 1 96 ? -7.878 -3.131 2.203 1.00 98.19 96 MET A C 1
ATOM 793 O O . MET A 1 96 ? -8.556 -2.103 2.236 1.00 98.19 96 MET A O 1
ATOM 797 N N . MET A 1 97 ? -7.066 -3.487 3.197 1.00 98.12 97 MET A N 1
ATOM 798 C CA . MET A 1 97 ? -6.995 -2.781 4.476 1.00 98.12 97 MET A CA 1
ATOM 799 C C . MET A 1 97 ? -5.556 -2.337 4.780 1.00 98.12 97 MET A C 1
ATOM 801 O O . MET A 1 97 ? -4.754 -3.152 5.235 1.00 98.12 97 MET A O 1
ATOM 805 N N . PRO A 1 98 ? -5.191 -1.067 4.546 1.00 97.69 98 PRO A N 1
ATOM 806 C CA . PRO A 1 98 ? -3.852 -0.582 4.866 1.00 97.69 98 PRO A CA 1
ATOM 807 C C . PRO A 1 98 ? -3.610 -0.537 6.373 1.00 97.69 98 PRO A C 1
ATOM 809 O O . PRO A 1 98 ? -4.495 -0.847 7.175 1.00 97.69 98 PRO A O 1
ATOM 812 N N . TRP A 1 99 ? -2.409 -0.109 6.756 1.00 96.81 99 TRP A N 1
ATOM 813 C CA . TRP A 1 99 ? -2.072 0.151 8.144 1.00 96.81 99 TRP A CA 1
ATOM 814 C C . TRP A 1 99 ? -3.140 1.022 8.807 1.00 96.81 99 TRP A C 1
ATOM 816 O O . TRP A 1 99 ? -3.475 2.113 8.328 1.00 96.81 99 TRP A O 1
ATOM 826 N N . ILE A 1 100 ? -3.686 0.515 9.911 1.00 96.00 100 ILE A N 1
ATOM 827 C CA . ILE A 1 100 ? -4.679 1.228 10.702 1.00 96.00 100 ILE A CA 1
ATOM 828 C C . ILE A 1 100 ? -3.929 2.119 11.692 1.00 96.00 100 ILE A C 1
ATOM 830 O O . ILE A 1 100 ? -3.218 1.641 12.574 1.00 96.00 100 ILE A O 1
ATOM 834 N N . CYS A 1 101 ? -4.109 3.424 11.547 1.00 94.31 101 CYS A N 1
ATOM 835 C CA . CYS A 1 101 ? -3.528 4.457 12.387 1.00 94.31 101 CYS A CA 1
ATOM 836 C C . CYS A 1 101 ? -4.630 5.315 13.023 1.00 94.31 101 CYS A C 1
ATOM 838 O O . CYS A 1 101 ? -5.819 5.099 12.799 1.00 94.31 101 CYS A O 1
ATOM 840 N N . GLU A 1 102 ? -4.237 6.279 13.855 1.00 95.25 102 GLU A N 1
ATOM 841 C CA . GLU A 1 102 ? -5.178 7.130 14.593 1.00 95.25 102 GLU A CA 1
ATOM 842 C C . GLU A 1 102 ? -6.149 7.879 13.668 1.00 95.25 102 GLU A C 1
ATOM 844 O O . GLU A 1 102 ? -7.345 7.923 13.948 1.00 95.25 102 GLU A O 1
ATOM 849 N N . GLU A 1 103 ? -5.658 8.408 12.545 1.00 96.50 103 GLU A N 1
ATOM 850 C CA . GLU A 1 103 ? -6.473 9.175 11.604 1.00 96.50 103 GLU A CA 1
ATOM 851 C C . GLU A 1 103 ? -7.524 8.317 10.885 1.00 96.50 103 GLU A C 1
ATOM 853 O O . 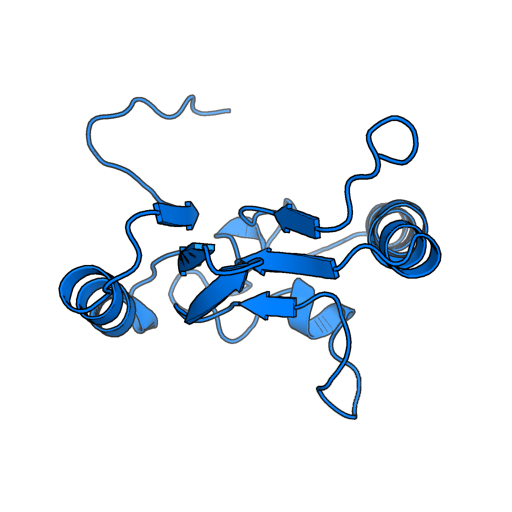GLU A 1 103 ? -8.693 8.698 10.809 1.00 96.50 103 GLU A O 1
ATOM 858 N N . ASN A 1 104 ? -7.135 7.145 10.374 1.00 95.88 104 ASN A N 1
ATOM 859 C CA . ASN A 1 104 ? -8.019 6.314 9.550 1.00 95.88 104 ASN A CA 1
ATOM 860 C C . ASN A 1 104 ? -8.808 5.263 10.352 1.00 95.88 104 ASN A C 1
ATOM 862 O O . ASN A 1 104 ? -9.633 4.553 9.780 1.00 95.88 104 ASN A O 1
ATOM 866 N N . TYR A 1 105 ? -8.620 5.175 11.675 1.00 96.19 105 TYR A N 1
ATOM 867 C CA . TYR A 1 105 ? -9.238 4.149 12.523 1.00 96.19 105 TYR A CA 1
ATOM 868 C C . TYR A 1 105 ? -10.758 4.039 12.329 1.00 96.19 105 TYR A C 1
ATOM 870 O O . TYR A 1 105 ? -11.298 2.949 12.123 1.00 96.19 105 TYR A O 1
ATOM 878 N N . GLY A 1 106 ? -11.459 5.177 12.357 1.00 97.38 106 GLY A N 1
ATOM 879 C CA . GLY A 1 106 ? -12.912 5.218 12.186 1.00 97.38 106 GLY A CA 1
ATOM 880 C C . GLY A 1 106 ? -13.368 4.779 10.791 1.00 97.38 106 GLY A C 1
ATOM 881 O O . GLY A 1 106 ? -14.372 4.075 10.667 1.00 97.38 106 GLY A O 1
ATOM 882 N N . GLU A 1 107 ? -12.620 5.156 9.752 1.00 97.69 107 GLU A N 1
ATOM 883 C CA . GLU A 1 107 ? -12.876 4.750 8.368 1.00 97.69 107 GLU A CA 1
ATOM 884 C C . GLU A 1 107 ? -12.695 3.234 8.206 1.00 97.69 107 GLU A C 1
ATOM 886 O O . GLU A 1 107 ? -13.603 2.549 7.730 1.00 97.69 107 GLU A O 1
ATOM 891 N N . CYS A 1 108 ? -11.573 2.698 8.690 1.00 97.25 108 CYS A N 1
ATOM 892 C CA . CYS A 1 108 ? -11.235 1.279 8.634 1.00 97.25 108 CYS A CA 1
ATOM 893 C C . CYS A 1 108 ? -12.277 0.411 9.349 1.00 97.25 108 CYS A C 1
ATOM 895 O O . CYS A 1 108 ? -12.784 -0.552 8.773 1.00 97.25 108 CYS A O 1
ATOM 897 N N . LEU A 1 109 ? -12.675 0.774 10.573 1.00 96.56 109 LEU A N 1
ATOM 898 C CA . LEU A 1 109 ? -13.717 0.039 11.296 1.00 96.56 109 LEU A CA 1
ATOM 899 C C . LEU A 1 109 ? -15.072 0.093 10.587 1.00 96.56 109 LEU A C 1
ATOM 901 O O . LEU A 1 109 ? -15.804 -0.899 10.565 1.00 96.56 109 LEU A O 1
ATOM 905 N N . LYS A 1 110 ? -15.420 1.243 10.001 1.00 98.12 110 LYS A N 1
ATOM 906 C CA . LYS A 1 110 ? -16.654 1.385 9.226 1.00 98.12 110 LYS A CA 1
ATOM 907 C C . LYS A 1 110 ? -16.624 0.503 7.977 1.00 98.12 110 LYS A C 1
ATOM 909 O O . LYS A 1 110 ? -17.646 -0.108 7.667 1.00 98.12 110 LYS A O 1
ATOM 914 N N . ALA A 1 111 ? -15.484 0.412 7.294 1.00 97.88 111 ALA A N 1
ATOM 915 C CA . ALA A 1 111 ? -15.303 -0.472 6.147 1.00 97.88 111 ALA A CA 1
ATOM 916 C C . ALA A 1 111 ? -15.468 -1.947 6.548 1.00 97.88 111 ALA A C 1
ATOM 918 O O . ALA A 1 111 ? -16.285 -2.644 5.955 1.00 97.88 111 ALA A O 1
ATOM 919 N N . ILE A 1 112 ? -14.807 -2.389 7.625 1.00 96.50 112 ILE A N 1
ATOM 920 C CA . ILE A 1 112 ? -14.930 -3.763 8.151 1.00 96.50 112 ILE A CA 1
ATOM 921 C C . ILE A 1 112 ? -16.380 -4.100 8.514 1.00 96.50 112 ILE A C 1
ATOM 923 O O . ILE A 1 112 ? -16.850 -5.200 8.250 1.00 96.50 112 ILE A O 1
ATOM 927 N N . LYS A 1 113 ? -17.108 -3.164 9.131 1.00 97.50 113 LYS A N 1
ATOM 928 C CA . LYS A 1 113 ? -18.487 -3.409 9.571 1.00 97.50 113 LYS A CA 1
ATOM 929 C C . LYS A 1 113 ? -19.478 -3.531 8.411 1.00 97.50 113 LYS A C 1
ATOM 931 O O . LYS A 1 113 ? -20.469 -4.245 8.541 1.00 97.50 113 LYS A O 1
ATOM 936 N N . ASN A 1 114 ? -19.260 -2.780 7.334 1.00 97.88 114 ASN A N 1
ATOM 937 C CA . ASN A 1 114 ? -20.243 -2.634 6.259 1.00 97.88 114 ASN A CA 1
ATOM 938 C C . ASN A 1 114 ? -19.917 -3.472 5.017 1.00 97.88 114 ASN A C 1
ATOM 940 O O . ASN A 1 114 ? -20.797 -3.646 4.171 1.00 97.88 114 ASN A O 1
ATOM 944 N N . THR A 1 115 ? -18.680 -3.961 4.898 1.00 97.38 115 THR A N 1
ATOM 945 C CA . THR A 1 115 ? -18.247 -4.726 3.731 1.00 97.38 115 THR A CA 1
ATOM 946 C C . THR A 1 115 ? -19.088 -5.979 3.526 1.00 97.38 115 THR A C 1
ATOM 948 O O . THR A 1 115 ? -19.507 -6.632 4.483 1.00 97.38 115 THR A O 1
ATOM 951 N N . GLN A 1 116 ? -19.343 -6.307 2.261 1.00 96.56 116 GLN A N 1
ATOM 952 C CA . GLN A 1 116 ? -19.912 -7.600 1.867 1.00 96.56 116 GLN A CA 1
ATOM 953 C C . GLN A 1 116 ? -18.824 -8.589 1.417 1.00 96.56 116 GLN A C 1
ATOM 955 O O . GLN A 1 116 ? -19.120 -9.758 1.169 1.00 96.56 116 GLN A O 1
ATOM 960 N N . CYS A 1 117 ? -17.567 -8.138 1.319 1.00 97.00 117 CYS A N 1
ATOM 961 C CA . CYS A 1 117 ? -16.437 -8.991 0.980 1.00 97.00 117 CYS A CA 1
ATOM 962 C C . CYS A 1 117 ? -16.202 -10.004 2.104 1.00 97.00 117 CYS A C 1
ATOM 964 O O . CYS A 1 117 ? -16.121 -9.648 3.278 1.00 97.00 117 CYS A O 1
ATOM 966 N N . GLN A 1 118 ? -16.050 -11.277 1.744 1.00 95.56 118 GLN A N 1
ATOM 967 C CA . GLN A 1 118 ? -15.756 -12.332 2.721 1.00 95.56 118 GLN A CA 1
ATOM 968 C C . GLN A 1 118 ? -14.268 -12.402 3.083 1.00 95.56 118 GLN A C 1
ATOM 970 O O . GLN A 1 118 ? -13.901 -13.032 4.073 1.00 95.56 118 GLN A O 1
ATOM 975 N N . ILE A 1 119 ? -13.414 -11.772 2.274 1.00 97.50 119 ILE A N 1
ATOM 976 C CA . ILE A 1 119 ? -11.965 -11.768 2.436 1.00 97.50 119 ILE A CA 1
ATOM 977 C C . ILE A 1 119 ? -11.511 -10.343 2.734 1.00 97.50 119 ILE A C 1
ATOM 979 O O . ILE A 1 119 ? -11.843 -9.406 2.008 1.00 97.50 119 ILE A O 1
ATOM 983 N N . LEU A 1 120 ? -10.711 -10.204 3.789 1.00 97.25 120 LEU A N 1
ATOM 984 C CA . LEU A 1 120 ? -9.967 -8.993 4.103 1.00 97.25 120 LEU A CA 1
ATOM 985 C C . LEU A 1 120 ? -8.478 -9.297 3.968 1.00 97.25 120 LEU A C 1
ATOM 987 O O . LEU A 1 120 ? -7.972 -10.240 4.576 1.00 97.25 120 LEU A O 1
ATOM 991 N N . MET A 1 121 ? -7.781 -8.474 3.193 1.00 97.50 121 MET A N 1
ATOM 992 C CA . MET A 1 121 ? -6.329 -8.504 3.057 1.00 97.50 121 MET A CA 1
ATOM 993 C C . MET A 1 121 ? -5.762 -7.241 3.681 1.00 97.50 121 MET A C 1
ATOM 995 O O . MET A 1 121 ? -5.970 -6.144 3.160 1.00 97.50 121 MET A O 1
ATOM 999 N N . GLY A 1 122 ? -5.093 -7.389 4.825 1.00 95.81 122 GLY A N 1
ATOM 1000 C CA . GLY A 1 122 ? -4.734 -6.242 5.641 1.00 95.81 122 GLY A CA 1
ATOM 1001 C C . GLY A 1 122 ? -3.356 -6.290 6.269 1.00 95.81 122 GLY A C 1
ATOM 1002 O O . GLY A 1 122 ? -2.862 -7.355 6.635 1.00 95.81 122 GLY A O 1
ATOM 1003 N N . HIS A 1 123 ? -2.782 -5.103 6.439 1.00 94.31 123 HIS A N 1
ATOM 1004 C CA . HIS A 1 123 ? -1.564 -4.882 7.203 1.00 94.31 123 HIS A CA 1
ATOM 1005 C C . HIS A 1 123 ? -1.958 -4.522 8.642 1.00 94.31 123 HIS A C 1
ATOM 1007 O O . HIS A 1 123 ? -2.168 -3.355 8.977 1.00 94.31 123 HIS A O 1
ATOM 1013 N N . LEU A 1 124 ? -2.177 -5.547 9.469 1.00 90.69 124 LEU A N 1
ATOM 1014 C CA . LEU A 1 124 ? -2.859 -5.423 10.759 1.00 90.69 124 LEU A CA 1
ATOM 1015 C C . LEU A 1 124 ? -1.969 -5.821 11.936 1.00 90.69 124 LEU A C 1
ATOM 1017 O O . LEU A 1 124 ? -1.271 -6.832 11.893 1.00 90.69 124 LEU A O 1
ATOM 1021 N N . GLU A 1 125 ? -2.115 -5.093 13.040 1.00 83.31 125 GLU A N 1
ATOM 1022 C CA . GLU A 1 125 ? -1.665 -5.536 14.359 1.00 83.31 125 GLU A CA 1
ATOM 1023 C C . GLU A 1 125 ? -2.820 -6.274 15.059 1.00 83.31 125 GLU A C 1
ATOM 1025 O O . GLU A 1 125 ? -3.718 -5.669 15.652 1.00 83.31 125 GLU A O 1
ATOM 1030 N N . VAL A 1 126 ? -2.844 -7.605 14.946 1.00 80.00 126 VAL A N 1
ATOM 1031 C CA . VAL A 1 126 ? -3.909 -8.433 15.533 1.00 80.00 126 VAL A CA 1
ATOM 1032 C C . VAL A 1 126 ? -3.534 -8.838 16.957 1.00 80.00 126 VAL A C 1
ATOM 1034 O O . VAL A 1 126 ? -2.629 -9.640 17.181 1.00 80.00 126 VAL A O 1
ATOM 1037 N N . LYS A 1 127 ? -4.277 -8.323 17.943 1.00 76.69 127 LYS A N 1
ATOM 1038 C CA . LYS A 1 127 ? -4.116 -8.729 19.347 1.00 76.69 127 LYS A CA 1
ATOM 1039 C C . LYS A 1 127 ? -4.456 -10.211 19.526 1.00 76.69 127 LYS A C 1
ATOM 1041 O O . LYS A 1 127 ? -5.497 -10.666 19.062 1.00 76.69 127 LYS A O 1
ATOM 1046 N N . GLY A 1 128 ? -3.613 -10.935 20.261 1.00 73.94 128 GLY A N 1
ATOM 1047 C CA . GLY A 1 128 ? -3.795 -12.367 20.534 1.00 73.94 128 GLY A CA 1
ATOM 1048 C C . GLY A 1 128 ? -3.036 -13.297 19.586 1.00 73.94 128 GLY A C 1
ATOM 1049 O O . GLY A 1 128 ? -3.100 -14.509 19.765 1.00 73.94 128 GLY A O 1
ATOM 1050 N N . PHE A 1 129 ? -2.286 -12.741 18.633 1.00 72.44 129 PHE A N 1
ATOM 1051 C CA . PHE A 1 129 ? -1.266 -13.455 17.873 1.00 72.44 129 PHE A CA 1
ATOM 1052 C C . PHE A 1 129 ? 0.110 -12.925 18.282 1.00 72.44 129 PHE A C 1
ATOM 1054 O O . PHE A 1 129 ? 0.326 -11.714 18.307 1.00 72.44 129 PHE A O 1
ATOM 1061 N N . GLU A 1 130 ? 1.037 -13.819 18.627 1.00 62.84 130 GLU A N 1
ATOM 1062 C CA . GLU A 1 130 ? 2.434 -13.431 18.822 1.00 62.84 130 GLU A CA 1
ATOM 1063 C C . GLU A 1 130 ? 3.037 -13.084 17.460 1.00 62.84 130 GLU A C 1
ATOM 1065 O O . GLU A 1 130 ? 3.305 -13.960 16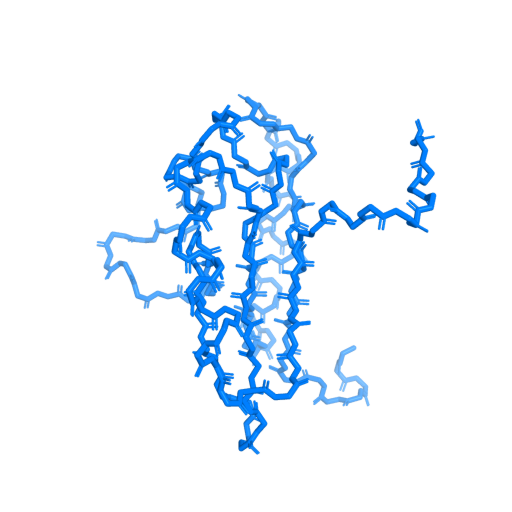.637 1.00 62.84 130 GLU A O 1
ATOM 1070 N N . GLN A 1 131 ? 3.242 -11.793 17.208 1.00 60.31 131 GLN A N 1
ATOM 1071 C CA . GLN A 1 131 ? 4.143 -11.367 16.148 1.00 60.31 131 GLN A CA 1
ATOM 1072 C C . GLN A 1 131 ? 5.571 -11.540 16.658 1.00 60.31 131 GLN A C 1
ATOM 1074 O O . GLN A 1 131 ? 5.930 -11.022 17.717 1.00 60.31 131 GLN A O 1
ATOM 1079 N N . HIS A 1 132 ? 6.379 -12.298 15.917 1.00 59.25 132 HIS A N 1
ATOM 1080 C CA . HIS A 1 132 ? 7.795 -12.428 16.220 1.00 59.25 132 HIS A CA 1
ATOM 1081 C C . HIS A 1 132 ? 8.413 -11.029 16.170 1.00 59.25 132 HIS A C 1
ATOM 1083 O O . HIS A 1 132 ? 8.339 -10.347 15.148 1.00 59.25 132 HIS A O 1
ATOM 1089 N N . ILE A 1 133 ? 8.991 -10.591 17.284 1.00 53.69 133 ILE A N 1
ATOM 1090 C CA . ILE A 1 133 ? 9.794 -9.373 17.324 1.00 53.69 133 ILE A CA 1
ATOM 1091 C C . ILE A 1 133 ? 11.044 -9.735 16.520 1.00 53.69 133 ILE A C 1
ATOM 1093 O O . ILE A 1 133 ? 11.797 -10.612 16.946 1.00 53.69 133 ILE A O 1
ATOM 1097 N N . GLY A 1 134 ? 11.148 -9.224 15.293 1.00 50.16 134 GLY A N 1
ATOM 1098 C CA . GLY A 1 134 ? 12.259 -9.516 14.380 1.00 50.16 134 GLY A CA 1
ATOM 1099 C C . GLY A 1 134 ? 13.627 -9.313 15.016 1.00 50.16 134 GLY A C 1
ATOM 1100 O O . GLY A 1 134 ? 13.762 -8.385 15.848 1.00 50.16 134 GLY A O 1
#

Secondary structure (DSSP, 8-state):
-GGGT--EEEE-S-SSS-SS---HHHHHHIIIIIIHHHHHTT-EEEEE--TTTBSSSS-SSSBHHHHHH--TTS--SSEEESS-EEEEETTEEEEEE----TTTHHHHHHHHHH---SEEEE----TTS-----

pLDDT: mean 90.8, std 9.43, range [50.16, 98.5]

InterPro domains:
  IPR004843 Calcineurin-like, phosphoesterase domain [PF00149] (3-131)
  IPR029052 Metallo-dependent phosphatase-like [G3DSA:3.60.21.10] (1-133)
  IPR029052 Metallo-dependent phosphatase-like [SSF56300] (4-128)

Radius of gyration: 15.32 Å; chains: 1; bounding box: 41×34×39 Å

Foldseek 3Di:
DVVVPQQEEEAAACPDQALPDDDPVSVVCCVVVPFVVCVVVNRQYEYEHECRQHNDNAALPHGNCCVNPQDPVRDDDPHYHRAWDWDDDPNQTETEEHDQHNVRVVVRVVCVVPDPHPHYRHNDDDPPDDDPPD

Organism: NCBI:txid408172

Sequence (134 aa):
MEEHNIKTLIHLGDVVDRRKFINFKILNDLRTNFIERLWKMGVDTHIIIGNHDTFHKNTNELNSLQEIFTTHDGKVEPWMYASPKEVDFDGLGILMMPWICEENYGECLKAIKNTQCQILMGHLEVKGFEQHIG